Protein AF-A0A428X9Q6-F1 (afdb_monomer_lite)

Secondary structure (DSSP, 8-state):
----------EE-TTS-EESSHHHHTSPPP---EEEEEEEEETTEEEEEEEEE-TTSSSEEEEEEEEEESSTT--EEEEEEEESSEEEEEEEESS-SSS-SEEEEEEEEETTTEEEEEEEETT-S--EEEEEEEE-

Sequence (136 aa):
MSTEVHERTTYLDPYGTRVESREQAFAEPEAVSTTVKLTLHNTAVTFEIEAQINPNTYPFSLTGGQITSGICGAPWNITGGFIGEDLLLQANRAGEGPCADSIIVVGEFVRPGAYRGTYGFNGASSSFRHTTLYRG

Foldseek 3Di:
DDDPPPPPDFAAAPVRDTDPDVCRNPPDPDQDWDWWWKWKDDPVWIWTWIFIWRPVDVQTKTPWTWRADGDPQDTWIWDIFGHHQKGWTKTARPDDDDDAGIKIDIFGDDPPAKTWDWMDGPPDPDTGTIIMHTDD

Radius of gyration: 21.33 Å; chains: 1; bounding box: 77×46×36 Å

Structure (mmCIF, N/CA/C/O backbone):
data_AF-A0A428X9Q6-F1
#
_entry.id   AF-A0A428X9Q6-F1
#
loop_
_atom_site.group_PDB
_atom_site.id
_atom_site.type_symbol
_atom_site.label_atom_id
_atom_site.label_alt_id
_atom_site.label_comp_id
_atom_site.label_asym_id
_atom_site.label_entity_id
_atom_site.label_seq_id
_atom_site.pdbx_PDB_ins_code
_atom_site.Cartn_x
_atom_site.Cartn_y
_atom_site.Cartn_z
_atom_site.occupancy
_atom_site.B_iso_or_equiv
_atom_site.auth_seq_id
_atom_site.auth_comp_id
_atom_site.auth_asym_id
_atom_site.auth_atom_id
_atom_site.pdbx_PDB_model_num
ATOM 1 N N . MET A 1 1 ? 61.015 30.967 -7.662 1.00 39.16 1 MET A N 1
ATOM 2 C CA . MET A 1 1 ? 59.574 31.228 -7.856 1.00 39.16 1 MET A CA 1
ATOM 3 C C . MET A 1 1 ? 58.884 29.876 -7.885 1.00 39.16 1 MET A C 1
ATOM 5 O O . MET A 1 1 ? 59.060 29.160 -8.858 1.00 39.16 1 MET A O 1
ATOM 9 N N . SER A 1 2 ? 58.240 29.482 -6.783 1.00 39.41 2 SER A N 1
ATOM 10 C CA . SER A 1 2 ? 57.462 28.239 -6.705 1.00 39.41 2 SER A CA 1
ATOM 11 C C . SER A 1 2 ? 56.028 28.576 -7.084 1.00 39.41 2 SER A C 1
ATOM 13 O O . SER A 1 2 ? 55.416 29.428 -6.444 1.00 39.41 2 SER A O 1
ATOM 15 N N . THR A 1 3 ? 55.524 27.981 -8.155 1.00 43.16 3 THR A N 1
ATOM 16 C CA . THR A 1 3 ? 54.137 28.140 -8.587 1.00 43.16 3 THR A CA 1
ATOM 17 C C . THR A 1 3 ? 53.287 27.196 -7.744 1.00 43.16 3 THR A C 1
ATOM 19 O O . THR A 1 3 ? 53.292 25.988 -7.969 1.00 43.16 3 THR A O 1
ATOM 22 N N . GLU A 1 4 ? 52.591 27.726 -6.739 1.00 44.94 4 GLU A N 1
ATOM 23 C CA . GLU A 1 4 ? 51.541 26.980 -6.045 1.00 44.94 4 GLU A CA 1
ATOM 24 C C . GLU A 1 4 ? 50.385 26.752 -7.021 1.00 44.94 4 GLU A C 1
ATOM 26 O O . GLU A 1 4 ? 49.633 27.668 -7.358 1.00 44.94 4 GLU A O 1
ATOM 31 N N . VAL A 1 5 ? 50.255 25.521 -7.511 1.00 45.62 5 VAL A N 1
ATOM 32 C CA . VAL A 1 5 ? 49.057 25.084 -8.223 1.00 45.62 5 VAL A CA 1
ATOM 33 C C . VAL A 1 5 ? 47.988 24.853 -7.161 1.00 45.62 5 VAL A C 1
ATOM 35 O O . VAL A 1 5 ? 47.940 23.802 -6.532 1.00 45.62 5 VAL A O 1
ATOM 38 N N . HIS A 1 6 ? 47.151 25.863 -6.926 1.00 44.28 6 HIS A N 1
ATOM 39 C CA . HIS A 1 6 ? 45.890 25.674 -6.215 1.00 44.28 6 HIS A CA 1
ATOM 40 C C . HIS A 1 6 ? 45.002 24.779 -7.084 1.00 44.28 6 HIS A C 1
ATOM 42 O O . HIS A 1 6 ? 44.357 25.238 -8.029 1.00 44.28 6 HIS A O 1
ATOM 48 N N . GLU A 1 7 ? 45.014 23.482 -6.795 1.00 53.16 7 GLU A N 1
ATOM 49 C CA . GLU A 1 7 ? 44.109 22.513 -7.393 1.00 53.16 7 GLU A CA 1
ATOM 50 C C . GLU A 1 7 ? 42.681 22.893 -6.974 1.00 53.16 7 GLU A C 1
ATOM 52 O O . GLU A 1 7 ? 42.253 22.679 -5.842 1.00 53.16 7 GLU A O 1
ATOM 57 N N . ARG A 1 8 ? 41.946 23.566 -7.867 1.00 59.47 8 ARG A N 1
ATOM 58 C CA . ARG A 1 8 ? 40.513 23.816 -7.682 1.00 59.47 8 ARG A CA 1
ATOM 59 C C . ARG A 1 8 ? 39.795 22.478 -7.815 1.00 59.47 8 ARG A C 1
ATOM 61 O O . ARG A 1 8 ? 39.413 22.089 -8.920 1.00 59.47 8 ARG A O 1
ATOM 68 N N . THR A 1 9 ? 39.619 21.780 -6.698 1.00 68.00 9 THR A N 1
ATOM 69 C CA . THR A 1 9 ? 38.797 20.571 -6.643 1.00 68.00 9 THR A CA 1
ATOM 70 C C . THR A 1 9 ? 37.394 20.923 -7.119 1.00 68.00 9 THR A C 1
ATOM 72 O O . THR A 1 9 ? 36.681 21.695 -6.483 1.00 68.00 9 THR A O 1
ATOM 75 N N . THR A 1 10 ? 37.023 20.409 -8.289 1.00 75.62 10 THR A N 1
ATOM 76 C CA . THR A 1 10 ? 35.671 20.554 -8.827 1.00 75.62 10 THR A CA 1
ATOM 77 C C . THR A 1 10 ? 34.852 19.383 -8.313 1.00 75.62 10 THR A C 1
ATOM 79 O O . THR A 1 10 ? 35.207 18.233 -8.565 1.00 75.62 10 THR A O 1
ATOM 82 N N . TYR A 1 11 ? 33.772 19.672 -7.598 1.00 78.44 11 TYR A N 1
ATOM 83 C CA . TYR A 1 11 ? 32.817 18.670 -7.145 1.00 78.44 11 TYR A CA 1
ATOM 84 C C . TYR A 1 11 ? 31.639 18.634 -8.125 1.00 78.44 11 TYR A C 1
ATOM 86 O O . TYR A 1 11 ? 31.172 19.685 -8.570 1.00 78.44 11 TYR A O 1
ATOM 94 N N . LEU A 1 12 ? 31.197 17.432 -8.497 1.00 79.69 12 LEU A N 1
ATOM 95 C CA . LEU A 1 12 ? 30.022 17.212 -9.342 1.00 79.69 12 LEU A CA 1
ATOM 96 C C . LEU A 1 12 ? 28.976 16.441 -8.545 1.00 79.69 12 LEU A C 1
ATOM 98 O O . LEU A 1 12 ? 29.327 15.471 -7.876 1.00 79.69 12 LEU A O 1
ATOM 102 N N . ASP A 1 13 ? 27.722 16.870 -8.630 1.00 77.75 13 ASP A N 1
ATOM 103 C CA . ASP A 1 13 ? 26.581 16.121 -8.106 1.00 77.75 13 ASP A CA 1
ATOM 104 C C . ASP A 1 13 ? 26.228 14.912 -9.009 1.00 77.75 13 ASP A C 1
ATOM 106 O O . ASP A 1 13 ? 26.792 14.758 -10.103 1.00 77.75 13 ASP A O 1
ATOM 110 N N . PRO A 1 14 ? 25.283 14.045 -8.596 1.00 69.31 14 PRO A N 1
ATOM 111 C CA . PRO A 1 14 ? 24.833 12.897 -9.390 1.00 69.31 14 PRO A CA 1
ATOM 112 C C . PRO A 1 14 ? 24.221 13.250 -10.758 1.00 69.31 14 PRO A C 1
ATOM 114 O O . PRO A 1 14 ? 24.071 12.368 -11.604 1.00 69.31 14 PRO A O 1
ATOM 117 N N . TYR A 1 15 ? 23.876 14.519 -10.993 1.00 76.00 15 TYR A N 1
ATOM 118 C CA . TYR A 1 15 ? 23.318 15.037 -12.244 1.00 76.00 15 TYR A CA 1
ATOM 119 C C . TYR A 1 15 ? 24.378 15.702 -13.141 1.00 76.00 15 TYR A C 1
ATOM 121 O O . TYR A 1 15 ? 24.057 16.177 -14.232 1.00 76.00 15 TYR A O 1
ATOM 129 N N . GLY A 1 16 ? 25.647 15.723 -12.719 1.00 76.38 16 GLY A N 1
ATOM 130 C CA . GLY A 1 16 ? 26.745 16.359 -13.449 1.00 76.38 16 GLY A CA 1
ATOM 131 C C . GLY A 1 16 ? 26.817 17.880 -13.272 1.00 76.38 16 GLY A C 1
ATOM 132 O O . GLY A 1 16 ? 27.541 18.549 -14.015 1.00 76.38 16 GLY A O 1
ATOM 133 N N . THR A 1 17 ? 26.102 18.437 -12.294 1.00 81.44 17 THR A N 1
ATOM 134 C CA . THR A 1 17 ? 26.138 19.859 -11.939 1.00 81.44 17 THR A CA 1
ATOM 135 C C . THR A 1 17 ? 27.330 20.141 -11.034 1.00 81.44 17 THR A C 1
ATOM 137 O O . THR A 1 17 ? 27.634 19.377 -10.121 1.00 81.44 17 THR A O 1
ATOM 140 N N . ARG A 1 18 ? 28.018 21.265 -11.265 1.00 84.50 18 ARG A N 1
ATOM 141 C CA . ARG A 1 18 ? 29.100 21.717 -10.381 1.00 84.50 18 ARG A CA 1
ATOM 142 C C . ARG A 1 18 ? 28.529 22.198 -9.057 1.00 84.50 18 ARG A C 1
ATOM 144 O O . ARG A 1 18 ? 27.670 23.074 -9.051 1.00 84.50 18 ARG A O 1
ATOM 151 N N . VAL A 1 19 ? 29.073 21.677 -7.969 1.00 81.81 19 VAL A N 1
ATOM 152 C CA . VAL A 1 19 ? 28.672 22.020 -6.604 1.00 81.81 19 VAL A CA 1
ATOM 153 C C . VAL A 1 19 ? 29.849 22.563 -5.805 1.00 81.81 19 VAL A C 1
ATOM 155 O O . VAL A 1 19 ? 31.016 22.341 -6.139 1.00 81.81 19 VAL A O 1
ATOM 158 N N . GLU A 1 20 ? 29.534 23.338 -4.772 1.00 82.94 20 GLU A N 1
ATOM 159 C CA . GLU A 1 20 ? 30.521 24.105 -4.008 1.00 82.94 20 GLU A CA 1
ATOM 160 C C . GLU A 1 20 ? 31.239 23.251 -2.961 1.00 82.94 20 GLU A C 1
ATOM 162 O O . GLU A 1 20 ? 32.310 23.628 -2.483 1.00 82.94 20 GLU A O 1
ATOM 167 N N . SER A 1 21 ? 30.679 22.088 -2.620 1.00 79.62 21 SER A N 1
ATOM 168 C CA . SER A 1 21 ? 31.240 21.210 -1.603 1.00 79.62 21 SER A CA 1
ATOM 169 C C . SER A 1 21 ? 31.131 19.730 -1.954 1.00 79.62 21 SER A C 1
ATOM 171 O O . SER A 1 21 ? 30.311 19.293 -2.764 1.00 79.62 21 SER A O 1
ATOM 173 N N . ARG A 1 22 ? 31.974 18.940 -1.288 1.00 74.56 22 ARG A N 1
ATOM 174 C CA . ARG A 1 22 ? 31.952 17.483 -1.369 1.00 74.56 22 ARG A CA 1
ATOM 175 C C . ARG A 1 22 ? 30.614 16.935 -0.869 1.00 74.56 22 ARG A C 1
ATOM 177 O O . ARG A 1 22 ? 30.042 16.062 -1.500 1.00 74.56 22 ARG A O 1
ATOM 184 N N . GLU A 1 23 ? 30.097 17.467 0.230 1.00 75.69 23 GLU A N 1
ATOM 185 C CA . GLU A 1 23 ? 28.820 17.064 0.827 1.00 75.69 23 GLU A CA 1
ATOM 186 C C . GLU A 1 23 ? 27.654 17.267 -0.144 1.00 75.69 23 GLU A C 1
ATOM 188 O O . GLU A 1 23 ? 26.784 16.412 -0.222 1.00 75.69 23 GLU A O 1
ATOM 193 N N . GLN A 1 24 ? 27.669 18.348 -0.931 1.00 67.44 24 GLN A N 1
ATOM 194 C CA . GLN A 1 24 ? 26.680 18.581 -1.988 1.00 67.44 24 GLN A CA 1
ATOM 195 C C . GLN A 1 24 ? 26.844 17.608 -3.166 1.00 67.44 24 GLN A C 1
ATOM 197 O O . GLN A 1 24 ? 25.854 17.201 -3.761 1.00 67.44 24 GLN A O 1
ATOM 202 N N . ALA A 1 25 ? 28.075 17.197 -3.488 1.00 72.75 25 ALA A N 1
ATOM 203 C CA . ALA A 1 25 ? 28.337 16.224 -4.555 1.00 72.75 25 ALA A CA 1
ATOM 204 C C . ALA A 1 25 ? 27.901 14.801 -4.195 1.00 72.75 25 ALA A C 1
ATOM 206 O O . ALA A 1 25 ? 27.534 14.021 -5.069 1.00 72.75 25 ALA A O 1
ATOM 207 N N . PHE A 1 26 ? 27.948 14.470 -2.906 1.00 67.94 26 PHE A N 1
ATOM 208 C CA . PHE A 1 26 ? 27.491 13.192 -2.365 1.00 67.94 26 PHE A CA 1
ATOM 209 C C . PHE A 1 26 ? 26.099 13.281 -1.730 1.00 67.94 26 PHE A C 1
ATOM 211 O O . PHE A 1 26 ? 25.666 12.313 -1.106 1.00 67.94 26 PHE A O 1
ATOM 218 N N . ALA A 1 27 ? 25.401 14.413 -1.870 1.00 64.88 27 ALA A N 1
ATOM 219 C CA . ALA A 1 27 ? 24.002 14.499 -1.489 1.00 64.88 27 ALA A CA 1
ATOM 220 C C . ALA A 1 27 ? 23.234 13.492 -2.347 1.00 64.88 27 ALA A C 1
ATOM 222 O O . ALA A 1 27 ? 23.353 13.497 -3.577 1.00 64.88 27 ALA A O 1
ATOM 223 N N . GLU A 1 28 ? 22.497 12.588 -1.699 1.00 57.97 28 GLU A N 1
ATOM 224 C CA . GLU A 1 28 ? 21.683 11.634 -2.437 1.00 57.97 28 GLU A CA 1
ATOM 225 C C . GLU A 1 28 ? 20.695 12.424 -3.302 1.00 57.97 28 GLU A C 1
ATOM 227 O O . GLU A 1 28 ? 20.058 13.358 -2.802 1.00 57.97 28 GLU A O 1
ATOM 232 N N . PRO A 1 29 ? 20.595 12.104 -4.603 1.00 58.19 29 PRO A N 1
ATOM 233 C CA . PRO A 1 29 ? 19.630 12.769 -5.455 1.00 58.19 29 PRO A CA 1
ATOM 234 C C . PRO A 1 29 ? 18.251 12.566 -4.827 1.00 58.19 29 PRO A C 1
ATOM 236 O O . PRO A 1 29 ? 17.916 11.432 -4.475 1.00 58.19 29 PRO A O 1
ATOM 239 N N . GLU A 1 30 ? 17.466 13.642 -4.666 1.00 60.25 30 GLU A N 1
ATOM 240 C CA . GLU A 1 30 ? 16.075 13.504 -4.222 1.00 60.25 30 GLU A CA 1
ATOM 241 C C . GLU A 1 30 ? 15.427 12.424 -5.083 1.00 60.25 30 GLU A C 1
ATOM 243 O O . GLU A 1 30 ? 15.429 12.518 -6.316 1.00 60.25 30 GLU A O 1
ATOM 248 N N . ALA A 1 31 ? 14.946 11.358 -4.439 1.00 61.06 31 ALA A N 1
ATOM 249 C CA . ALA A 1 31 ? 14.273 10.291 -5.147 1.00 61.06 31 ALA A CA 1
ATOM 250 C C . ALA A 1 31 ? 13.110 10.933 -5.900 1.00 61.06 31 ALA A C 1
ATOM 252 O O . ALA A 1 31 ? 12.166 11.429 -5.279 1.00 61.06 31 ALA A O 1
ATOM 253 N N . VAL A 1 32 ? 13.206 10.963 -7.234 1.00 76.69 32 VAL A N 1
ATOM 254 C CA . VAL A 1 32 ? 12.108 11.411 -8.089 1.00 76.69 32 VAL A CA 1
ATOM 255 C C . VAL A 1 32 ? 10.883 10.652 -7.610 1.00 76.69 32 VAL A C 1
ATOM 257 O O . VAL A 1 32 ? 10.905 9.425 -7.558 1.00 76.69 32 VAL A O 1
ATOM 260 N N . SER A 1 33 ? 9.854 11.372 -7.180 1.00 86.25 33 SER A N 1
ATOM 261 C CA . SER A 1 33 ? 8.631 10.763 -6.680 1.00 86.25 33 SER A CA 1
ATOM 262 C C . SER A 1 33 ? 7.466 11.200 -7.548 1.00 86.25 33 SER A C 1
ATOM 264 O O . SER A 1 33 ? 7.361 12.355 -7.962 1.00 86.25 33 SER A O 1
ATOM 266 N N . THR A 1 34 ? 6.593 10.254 -7.863 1.00 92.50 34 THR A N 1
ATOM 267 C CA . THR A 1 34 ? 5.304 10.542 -8.483 1.00 92.50 34 THR A CA 1
ATOM 268 C C . THR A 1 34 ? 4.197 9.929 -7.648 1.00 92.50 34 THR A C 1
ATOM 270 O O . THR A 1 34 ? 4.396 8.919 -6.972 1.00 92.50 34 THR A O 1
ATOM 273 N N . THR A 1 35 ? 3.033 10.567 -7.663 1.00 95.75 35 THR A N 1
ATOM 274 C CA . THR A 1 35 ? 1.871 10.098 -6.910 1.00 95.75 35 THR A CA 1
ATOM 275 C C . THR A 1 35 ? 1.022 9.198 -7.791 1.00 95.75 35 THR A C 1
ATOM 277 O O . THR A 1 35 ? 0.605 9.595 -8.877 1.00 95.75 35 THR A O 1
ATOM 280 N N . VAL A 1 36 ? 0.719 8.004 -7.294 1.00 95.19 36 VAL A N 1
ATOM 281 C CA . VAL A 1 36 ? -0.275 7.098 -7.865 1.00 95.19 36 VAL A CA 1
ATOM 282 C C . VAL A 1 36 ? -1.465 6.9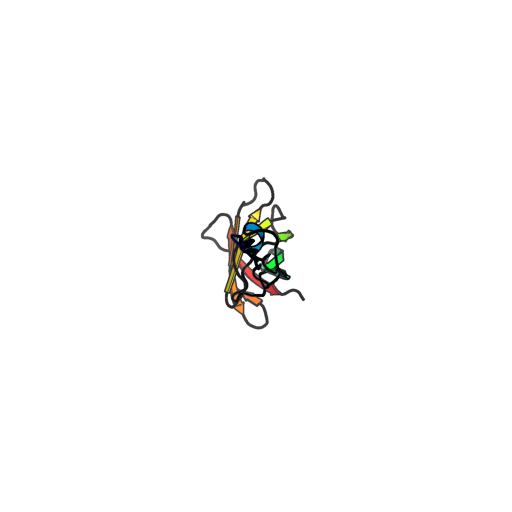96 -6.924 1.00 95.19 36 VAL A C 1
ATOM 284 O O . VAL A 1 36 ? -1.312 6.930 -5.704 1.00 95.19 36 VAL A O 1
ATOM 287 N N . LYS A 1 37 ? -2.669 6.987 -7.493 1.00 96.94 37 LYS A N 1
ATOM 288 C CA . LYS A 1 37 ? -3.904 6.818 -6.731 1.00 96.94 37 LYS A CA 1
ATOM 289 C C . LYS A 1 37 ? -4.415 5.399 -6.910 1.00 96.94 37 LYS A C 1
ATOM 291 O O . LYS A 1 37 ? -4.505 4.898 -8.031 1.00 96.94 37 LYS A O 1
ATOM 296 N N . LEU A 1 38 ? -4.734 4.755 -5.798 1.00 96.75 38 LEU A N 1
ATOM 297 C CA . LEU A 1 38 ? -5.251 3.398 -5.749 1.00 96.75 38 LEU A CA 1
ATOM 298 C C . LEU A 1 38 ? -6.519 3.373 -4.899 1.00 96.75 38 LEU A C 1
ATOM 300 O O . LEU A 1 38 ? -6.643 4.110 -3.920 1.00 96.75 38 LEU A O 1
ATOM 304 N N . THR A 1 39 ? -7.424 2.466 -5.235 1.00 97.19 39 THR A N 1
ATOM 305 C CA . THR A 1 39 ? -8.586 2.169 -4.402 1.00 97.19 39 THR A CA 1
ATOM 306 C C . THR A 1 39 ? -8.594 0.684 -4.083 1.00 97.19 39 THR A C 1
ATOM 308 O O . THR A 1 39 ? -8.600 -0.148 -4.990 1.00 97.19 39 THR A O 1
ATOM 311 N N . LEU A 1 40 ? -8.566 0.341 -2.796 1.00 97.06 40 LEU A N 1
ATOM 312 C CA . LEU A 1 40 ? -8.656 -1.039 -2.325 1.00 97.06 40 LEU A CA 1
ATOM 313 C C . LEU A 1 40 ? -10.091 -1.340 -1.916 1.00 97.06 40 LEU A C 1
ATOM 315 O O . LEU A 1 40 ? -10.642 -0.664 -1.055 1.00 97.06 40 LEU A O 1
ATOM 319 N N . HIS A 1 41 ? -10.669 -2.395 -2.477 1.00 96.25 41 HIS A N 1
ATOM 320 C CA . HIS A 1 41 ? -12.008 -2.863 -2.149 1.00 96.25 41 HIS A CA 1
ATOM 321 C C . HIS A 1 41 ? -11.976 -4.232 -1.477 1.00 96.25 41 HIS A C 1
ATOM 323 O O . HIS A 1 41 ? -11.400 -5.195 -1.984 1.00 96.25 41 HIS A O 1
ATOM 329 N N . ASN A 1 42 ? -12.694 -4.339 -0.369 1.00 91.69 42 ASN A N 1
ATOM 330 C CA . ASN A 1 42 ? -13.215 -5.589 0.164 1.00 91.69 42 ASN A CA 1
ATOM 331 C C . ASN A 1 42 ? -14.749 -5.476 0.178 1.00 91.69 42 ASN A C 1
ATOM 333 O O . ASN A 1 42 ? -15.289 -4.375 0.194 1.00 91.69 42 ASN A O 1
ATOM 337 N N . THR A 1 43 ? -15.470 -6.598 0.190 1.00 86.56 43 THR A N 1
ATOM 338 C CA . THR A 1 43 ? -16.944 -6.653 0.250 1.00 86.56 43 THR A CA 1
ATOM 339 C C . THR A 1 43 ? -17.601 -5.721 1.281 1.00 86.56 43 THR A C 1
ATOM 341 O O . THR A 1 43 ? -18.774 -5.406 1.120 1.00 86.56 43 THR A O 1
ATOM 344 N N . ALA A 1 44 ? -16.882 -5.289 2.325 1.00 89.94 44 ALA A N 1
ATOM 345 C CA . ALA A 1 44 ? -17.393 -4.391 3.364 1.00 89.94 44 ALA A CA 1
ATOM 346 C C . ALA A 1 44 ? -16.774 -2.978 3.386 1.00 89.94 44 ALA A C 1
ATOM 348 O O . ALA A 1 44 ? -17.343 -2.091 4.018 1.00 89.94 44 ALA A O 1
ATOM 349 N N . VAL A 1 45 ? -15.610 -2.756 2.767 1.00 93.31 45 VAL A N 1
ATOM 350 C CA . VAL A 1 45 ? -14.839 -1.510 2.927 1.00 93.31 45 VAL A CA 1
ATOM 351 C C . VAL A 1 45 ? -14.142 -1.102 1.634 1.00 93.31 45 VAL A C 1
ATOM 353 O O . VAL A 1 45 ? -13.742 -1.948 0.836 1.00 93.31 45 VAL A O 1
ATOM 356 N N . THR A 1 46 ? -13.947 0.203 1.474 1.00 97.00 46 THR A N 1
ATOM 357 C CA . THR A 1 46 ? -13.179 0.797 0.379 1.00 97.00 46 THR A CA 1
ATOM 358 C C . THR A 1 46 ? -12.131 1.717 0.977 1.00 97.00 46 THR A C 1
ATOM 360 O O . THR A 1 46 ? -12.513 2.666 1.652 1.00 97.00 46 THR A O 1
ATOM 363 N N . PHE A 1 47 ? -10.845 1.456 0.750 1.00 97.31 47 PHE A N 1
ATOM 364 C CA . PHE A 1 47 ? -9.763 2.344 1.170 1.00 97.31 47 PHE A CA 1
ATOM 365 C C . PHE A 1 47 ? -9.300 3.198 -0.006 1.00 97.31 47 PHE A C 1
ATOM 367 O O . PHE A 1 47 ? -8.989 2.667 -1.073 1.00 97.31 47 PHE A O 1
ATOM 374 N N . GLU A 1 48 ? -9.205 4.505 0.212 1.00 97.69 48 GLU A N 1
ATOM 375 C CA . GLU A 1 48 ? -8.575 5.430 -0.734 1.00 97.69 48 GLU A CA 1
ATOM 376 C C . GLU A 1 48 ? -7.092 5.566 -0.385 1.00 97.69 48 GLU A C 1
ATOM 378 O O . GLU A 1 48 ? -6.741 5.808 0.773 1.00 97.69 48 GLU A O 1
ATOM 383 N N . ILE A 1 49 ? -6.219 5.386 -1.373 1.00 98.12 49 ILE A N 1
ATOM 384 C CA . ILE A 1 49 ? -4.769 5.336 -1.190 1.00 98.12 49 ILE A CA 1
ATOM 385 C C . ILE A 1 49 ? -4.117 6.300 -2.182 1.00 98.12 49 ILE A C 1
ATOM 387 O O . ILE A 1 49 ? -4.325 6.208 -3.390 1.00 98.12 49 ILE A O 1
ATOM 391 N N . GLU A 1 50 ? -3.284 7.198 -1.673 1.00 97.81 50 GLU A N 1
ATOM 392 C CA . GLU A 1 50 ? -2.405 8.052 -2.467 1.00 97.81 50 GLU A CA 1
ATOM 393 C C . GLU A 1 50 ? -0.967 7.667 -2.142 1.00 97.81 50 GLU A C 1
ATOM 395 O O . GLU A 1 50 ? -0.457 7.998 -1.076 1.00 97.81 50 GLU A O 1
ATOM 400 N N . ALA A 1 51 ? -0.327 6.913 -3.031 1.00 96.81 51 ALA A N 1
ATOM 401 C CA . ALA A 1 51 ? 0.998 6.362 -2.804 1.00 96.81 51 ALA A CA 1
ATOM 402 C C . ALA A 1 51 ? 2.048 7.135 -3.603 1.00 96.81 51 ALA A C 1
ATOM 404 O O . ALA A 1 51 ? 1.833 7.460 -4.769 1.00 96.81 51 ALA A O 1
ATOM 405 N N . GLN A 1 52 ? 3.190 7.417 -2.987 1.00 96.88 52 GLN A N 1
ATOM 406 C CA . GLN A 1 52 ? 4.339 7.983 -3.684 1.00 96.88 52 GLN A CA 1
ATOM 407 C C . GLN A 1 52 ? 5.260 6.846 -4.107 1.00 96.88 52 GLN A C 1
ATOM 409 O O . GLN A 1 52 ? 5.621 6.003 -3.284 1.00 96.88 52 GLN A O 1
ATOM 414 N N . ILE A 1 53 ? 5.623 6.824 -5.385 1.00 95.19 53 ILE A N 1
ATOM 415 C CA . ILE A 1 53 ? 6.544 5.840 -5.948 1.00 95.19 53 ILE A CA 1
ATOM 416 C C . ILE A 1 53 ? 7.775 6.511 -6.538 1.00 95.19 53 ILE A C 1
ATOM 418 O O . ILE A 1 53 ? 7.685 7.619 -7.069 1.00 95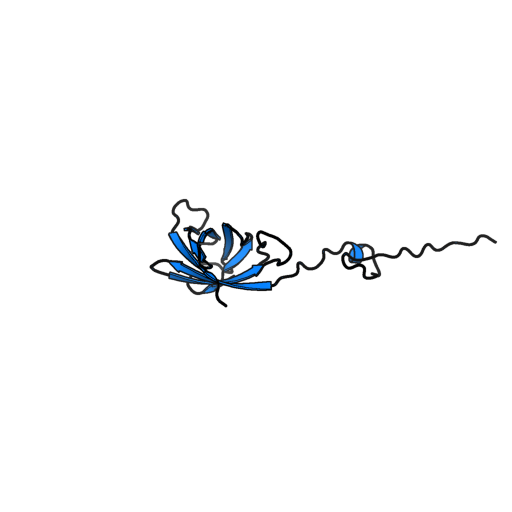.19 53 ILE A O 1
ATOM 422 N N . ASN A 1 54 ? 8.894 5.791 -6.532 1.00 93.19 54 ASN A N 1
ATOM 423 C CA . ASN A 1 54 ? 10.043 6.107 -7.370 1.00 93.19 54 ASN A CA 1
ATOM 424 C C . ASN A 1 54 ? 9.801 5.568 -8.795 1.00 93.19 54 ASN A C 1
ATOM 426 O O . ASN A 1 54 ? 9.783 4.348 -8.976 1.00 93.19 54 ASN A O 1
ATOM 430 N N . PRO A 1 55 ? 9.620 6.426 -9.819 1.00 90.56 55 PRO A N 1
ATOM 431 C CA . PRO A 1 55 ? 9.346 5.981 -11.181 1.00 90.56 55 PRO A CA 1
ATOM 432 C C . PRO A 1 55 ? 10.592 5.446 -11.903 1.00 90.56 55 PRO A C 1
ATOM 434 O O . PRO A 1 55 ? 10.465 4.902 -12.996 1.00 90.56 55 PRO A O 1
ATOM 437 N N . ASN A 1 56 ? 11.788 5.583 -11.318 1.00 89.50 56 ASN A N 1
ATOM 438 C CA . ASN A 1 56 ? 13.041 5.096 -11.899 1.00 89.50 56 ASN A CA 1
ATOM 439 C C . ASN A 1 56 ? 13.371 3.647 -11.495 1.00 89.50 56 ASN A C 1
ATOM 441 O O . ASN A 1 56 ? 14.431 3.142 -11.866 1.00 89.50 56 ASN A O 1
ATOM 445 N N . THR A 1 57 ? 12.508 2.973 -10.726 1.00 87.38 57 THR A N 1
ATOM 446 C CA . THR A 1 57 ? 12.697 1.574 -10.308 1.00 87.38 57 THR A CA 1
ATOM 447 C C . THR A 1 57 ? 11.610 0.665 -10.879 1.00 87.38 57 THR A C 1
ATOM 449 O O . THR A 1 57 ? 10.510 1.114 -11.177 1.00 87.38 57 THR A O 1
ATOM 452 N N . TYR A 1 58 ? 11.905 -0.627 -11.048 1.00 91.44 58 TYR A N 1
ATOM 453 C CA . TYR A 1 58 ? 10.885 -1.649 -11.296 1.00 91.44 58 TYR A CA 1
ATOM 454 C C . TYR A 1 58 ? 11.237 -2.936 -10.523 1.00 91.44 58 TYR A C 1
ATOM 456 O O . TYR A 1 58 ? 12.339 -3.453 -10.728 1.00 91.44 58 TYR A O 1
ATOM 464 N N . PRO A 1 59 ? 10.352 -3.460 -9.645 1.00 94.81 59 PRO A N 1
ATOM 465 C CA . PRO A 1 59 ? 9.047 -2.899 -9.272 1.00 94.81 59 PRO A CA 1
ATOM 466 C C . PRO A 1 59 ? 9.180 -1.500 -8.645 1.00 94.81 59 PRO A C 1
ATOM 468 O O . PRO A 1 59 ? 10.201 -1.183 -8.033 1.00 94.81 59 PRO A O 1
ATOM 471 N N . PHE A 1 60 ? 8.167 -0.652 -8.833 1.00 95.06 60 PHE A N 1
ATOM 472 C CA . PHE A 1 60 ? 8.191 0.741 -8.386 1.00 95.06 60 PHE A CA 1
ATOM 473 C C . PHE A 1 60 ? 8.200 0.793 -6.861 1.00 95.06 60 PHE A C 1
ATOM 475 O O . PHE A 1 60 ? 7.248 0.360 -6.211 1.00 95.06 60 PHE A O 1
ATOM 482 N N . SER A 1 61 ? 9.275 1.310 -6.278 1.00 95.81 61 SER A N 1
ATOM 483 C CA . SER A 1 61 ? 9.447 1.362 -4.825 1.00 95.81 61 SER A CA 1
ATOM 484 C C . SER A 1 61 ? 8.525 2.417 -4.224 1.00 95.81 61 SER A C 1
ATOM 486 O O . SER A 1 61 ? 8.500 3.547 -4.708 1.00 95.81 61 SER A O 1
ATOM 488 N N . LEU A 1 62 ? 7.799 2.068 -3.160 1.00 95.88 62 LEU A N 1
ATOM 489 C CA . LEU A 1 62 ? 7.001 3.025 -2.399 1.00 95.88 62 LEU A CA 1
ATOM 490 C C . LEU A 1 62 ? 7.919 3.881 -1.529 1.00 95.88 62 LEU A C 1
ATOM 492 O O . LEU A 1 62 ? 8.616 3.363 -0.659 1.00 95.88 62 LEU A O 1
ATOM 496 N N . THR A 1 63 ? 7.898 5.189 -1.758 1.00 94.81 63 THR A N 1
ATOM 497 C CA . THR A 1 63 ? 8.701 6.173 -1.017 1.00 94.81 63 THR A CA 1
ATOM 498 C C . THR A 1 63 ? 7.883 6.931 0.027 1.00 94.81 63 THR A C 1
ATOM 500 O O . THR A 1 63 ? 8.453 7.648 0.842 1.00 94.81 63 THR A O 1
ATOM 503 N N . GLY A 1 64 ? 6.554 6.781 0.019 1.00 95.19 64 GLY A N 1
ATOM 504 C CA . GLY A 1 64 ? 5.656 7.430 0.971 1.00 95.19 64 GLY A CA 1
ATOM 505 C C . GLY A 1 64 ? 4.200 7.425 0.513 1.00 95.19 64 GLY A C 1
ATOM 506 O O . GLY A 1 64 ? 3.777 6.582 -0.282 1.00 95.19 64 GLY A O 1
ATOM 507 N N . GLY A 1 65 ? 3.430 8.396 1.006 1.00 96.44 65 GLY A N 1
ATOM 508 C CA . GLY A 1 65 ? 1.999 8.537 0.735 1.00 96.44 65 GLY A CA 1
ATOM 509 C C . GLY A 1 65 ? 1.117 8.128 1.915 1.00 96.44 65 GLY A C 1
ATOM 510 O O . GLY A 1 65 ? 1.604 7.939 3.032 1.00 96.44 65 GLY A O 1
ATOM 511 N N . GLN A 1 66 ? -0.192 8.025 1.687 1.00 97.88 66 GLN A N 1
ATOM 512 C CA . GLN A 1 66 ? -1.174 7.749 2.730 1.00 97.88 66 GLN A CA 1
ATOM 513 C C . GLN A 1 66 ? -2.346 6.884 2.259 1.00 97.88 66 GLN A C 1
ATOM 515 O O . GLN A 1 66 ? -2.817 6.998 1.130 1.00 97.88 66 GLN A O 1
ATOM 520 N N . ILE A 1 67 ? -2.885 6.082 3.178 1.00 97.50 67 ILE A N 1
ATOM 521 C CA . ILE A 1 67 ? -4.270 5.607 3.112 1.00 97.50 67 ILE A CA 1
ATOM 522 C C . ILE A 1 67 ? -5.133 6.696 3.749 1.00 97.50 67 ILE A C 1
ATOM 524 O O . ILE A 1 67 ? -5.064 6.926 4.960 1.00 97.50 67 ILE A O 1
ATOM 528 N N . THR A 1 68 ? -5.902 7.406 2.931 1.00 96.38 68 THR A N 1
ATOM 529 C CA . THR A 1 68 ? -6.542 8.672 3.311 1.00 96.38 68 THR A CA 1
ATOM 530 C C . THR A 1 68 ? -7.920 8.484 3.935 1.00 96.38 68 THR A C 1
ATOM 532 O O . THR A 1 68 ? -8.339 9.308 4.745 1.00 96.38 68 THR A O 1
ATOM 535 N N . SER A 1 69 ? -8.641 7.410 3.596 1.00 94.94 69 SER A N 1
ATOM 536 C CA . SER A 1 69 ? -9.987 7.159 4.126 1.00 94.94 69 SER A CA 1
ATOM 537 C C . SER A 1 69 ? -10.410 5.688 4.047 1.00 94.94 69 SER A C 1
ATOM 539 O O . SER A 1 69 ? -9.699 4.850 3.492 1.00 94.94 69 SER A O 1
ATOM 541 N N . GLY A 1 70 ? -11.569 5.372 4.641 1.00 92.25 70 GLY A N 1
ATOM 542 C CA . GLY A 1 70 ? -12.207 4.050 4.575 1.00 92.25 70 GLY A CA 1
ATOM 543 C C . GLY A 1 70 ? -11.683 3.002 5.557 1.00 92.25 70 GLY A C 1
ATOM 544 O O . GLY A 1 70 ? -12.303 1.958 5.748 1.00 92.25 70 GLY A O 1
ATOM 545 N N . ILE A 1 71 ? -10.569 3.306 6.214 1.00 92.44 71 ILE A N 1
ATOM 546 C CA . ILE A 1 71 ? -9.931 2.512 7.260 1.00 92.44 71 ILE A CA 1
ATOM 547 C C . ILE A 1 71 ? -10.105 3.210 8.616 1.00 92.44 71 ILE A C 1
ATOM 549 O O . ILE A 1 71 ? -10.065 4.439 8.706 1.00 92.44 71 ILE A O 1
ATOM 553 N N . CYS A 1 72 ? -10.298 2.443 9.693 1.00 91.06 72 CYS A N 1
ATOM 554 C CA . CYS A 1 72 ? -10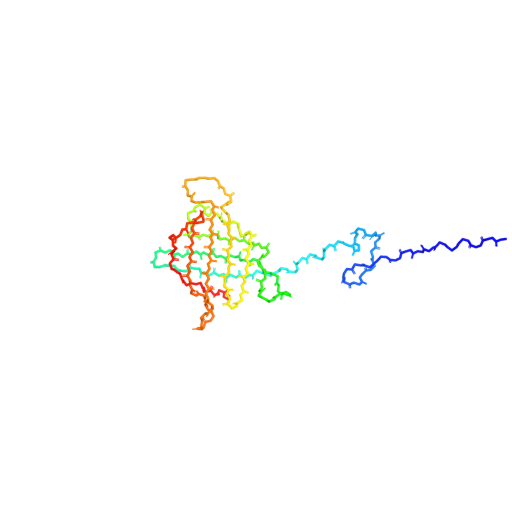.386 3.028 11.031 1.00 91.06 72 CYS A CA 1
ATOM 555 C C . CYS A 1 72 ? -9.099 3.785 11.390 1.00 91.06 72 CYS A C 1
ATOM 557 O O . CYS A 1 72 ? -7.996 3.280 11.182 1.00 91.06 72 CYS A O 1
ATOM 559 N N . GLY A 1 73 ? -9.236 4.978 11.973 1.00 90.38 73 GLY A N 1
ATOM 560 C CA . GLY A 1 73 ? -8.091 5.782 12.396 1.00 90.38 73 GLY A CA 1
ATOM 561 C C . GLY A 1 73 ? -7.300 6.385 11.237 1.00 90.38 73 GLY A C 1
ATOM 562 O O . GLY A 1 73 ? -6.139 6.722 11.430 1.00 90.38 73 GLY A O 1
ATOM 563 N N . ALA A 1 74 ? -7.901 6.497 10.045 1.00 91.50 74 ALA A N 1
ATOM 564 C CA . ALA A 1 74 ? -7.323 7.264 8.947 1.00 91.50 74 ALA A CA 1
ATOM 565 C C . ALA A 1 74 ? -6.943 8.697 9.381 1.00 91.50 74 ALA A C 1
ATOM 567 O O . ALA A 1 74 ? -7.677 9.298 10.170 1.00 91.50 74 ALA A O 1
ATOM 568 N N . PRO A 1 75 ? -5.836 9.256 8.855 1.00 95.62 75 PRO A N 1
ATOM 569 C CA . PRO A 1 75 ? -4.975 8.694 7.809 1.00 95.62 75 PRO A CA 1
ATOM 570 C C . PRO A 1 75 ? -3.915 7.703 8.326 1.00 95.62 75 PRO A C 1
ATOM 572 O O . PRO A 1 75 ? -3.519 7.720 9.493 1.00 95.62 75 PRO A O 1
ATOM 575 N N . TRP A 1 76 ? -3.425 6.848 7.425 1.00 97.12 76 TRP A N 1
ATOM 576 C CA . TRP A 1 76 ? -2.283 5.959 7.669 1.00 97.12 76 TRP A CA 1
ATOM 577 C C . TRP A 1 76 ? -1.141 6.324 6.732 1.00 97.12 76 TRP A C 1
ATOM 579 O O . TRP A 1 76 ? -1.345 6.373 5.525 1.00 97.12 76 TRP A O 1
ATOM 589 N N . ASN A 1 77 ? 0.052 6.553 7.269 1.00 97.88 77 ASN A N 1
ATOM 590 C CA . ASN A 1 77 ? 1.250 6.875 6.504 1.00 97.88 77 ASN A CA 1
ATOM 591 C C . ASN A 1 77 ? 1.849 5.605 5.907 1.00 97.88 77 ASN A C 1
ATOM 593 O O . ASN A 1 77 ? 2.149 4.662 6.638 1.00 97.88 77 ASN A O 1
ATOM 597 N N . ILE A 1 78 ? 2.049 5.591 4.592 1.00 97.75 78 ILE A N 1
ATOM 598 C CA . ILE A 1 78 ? 2.761 4.519 3.897 1.00 97.75 78 ILE A CA 1
ATOM 599 C C . ILE A 1 78 ? 4.239 4.616 4.271 1.00 97.75 78 ILE A C 1
ATOM 601 O O . ILE A 1 78 ? 4.858 5.668 4.128 1.00 97.75 78 ILE A O 1
ATOM 605 N N . THR A 1 79 ? 4.792 3.514 4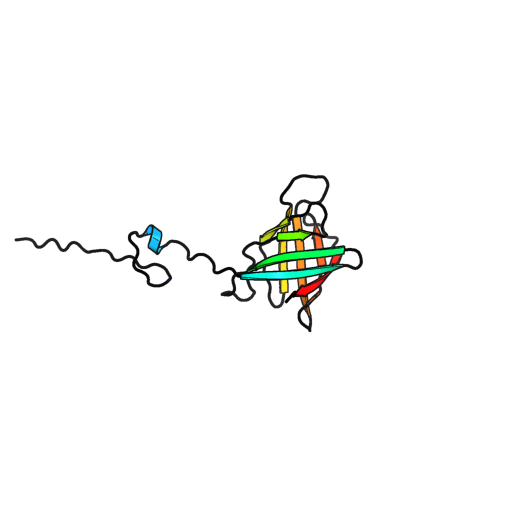.765 1.00 96.31 79 THR A N 1
ATOM 606 C CA . THR A 1 79 ? 6.165 3.422 5.275 1.00 96.31 79 THR A CA 1
ATOM 607 C C . THR A 1 79 ? 7.078 2.584 4.391 1.00 96.31 79 THR A C 1
ATOM 609 O O . THR A 1 79 ? 8.292 2.629 4.566 1.00 96.31 79 THR A O 1
ATOM 612 N N . GLY A 1 80 ? 6.522 1.834 3.437 1.00 95.38 80 GLY A N 1
ATOM 613 C CA . GLY A 1 80 ? 7.319 1.074 2.486 1.00 95.38 80 GLY A CA 1
ATOM 614 C C . GLY A 1 80 ? 6.511 0.101 1.640 1.00 95.38 80 GLY A C 1
ATOM 615 O O . GLY A 1 80 ? 5.282 0.022 1.725 1.00 95.38 80 GLY A O 1
ATOM 616 N N . GLY A 1 81 ? 7.243 -0.646 0.817 1.00 96.38 81 GLY A N 1
ATOM 617 C CA . GLY A 1 81 ? 6.710 -1.625 -0.121 1.00 96.38 81 GLY A CA 1
ATOM 618 C C . GLY A 1 81 ? 7.039 -1.285 -1.574 1.00 96.38 81 GLY A C 1
ATOM 619 O O . GLY A 1 81 ? 7.976 -0.536 -1.856 1.00 96.38 81 GLY A O 1
ATOM 620 N N . PHE A 1 82 ? 6.294 -1.868 -2.504 1.00 96.75 82 PHE A N 1
ATOM 621 C CA . PHE A 1 82 ? 6.498 -1.702 -3.938 1.00 96.75 82 PHE A CA 1
ATOM 622 C C . PHE A 1 82 ? 5.234 -2.044 -4.739 1.00 96.75 82 PHE A C 1
ATOM 624 O O . PHE A 1 82 ? 4.337 -2.741 -4.260 1.00 96.75 82 PHE A O 1
ATOM 631 N N . ILE A 1 83 ? 5.181 -1.558 -5.978 1.00 96.12 83 ILE A N 1
ATOM 632 C CA . ILE A 1 83 ? 4.104 -1.788 -6.942 1.00 96.12 83 ILE A CA 1
ATOM 633 C C . ILE A 1 83 ? 4.722 -2.299 -8.255 1.00 96.12 83 ILE A C 1
ATOM 635 O O . ILE A 1 83 ? 5.516 -1.604 -8.885 1.00 96.12 83 ILE A O 1
ATOM 639 N N . GLY A 1 84 ? 4.366 -3.509 -8.684 1.00 94.94 84 GLY A N 1
ATOM 640 C CA . GLY A 1 84 ? 4.844 -4.125 -9.928 1.00 94.94 84 GLY A CA 1
ATOM 641 C C . GLY A 1 84 ? 3.978 -5.316 -10.332 1.00 94.94 84 GLY A C 1
ATOM 642 O O . GLY A 1 84 ? 2.757 -5.184 -10.379 1.00 94.94 84 GLY A O 1
ATOM 643 N N . GLU A 1 85 ? 4.584 -6.476 -10.598 1.00 95.88 85 GLU A N 1
ATOM 644 C CA . GLU A 1 85 ? 3.838 -7.746 -10.729 1.00 95.88 85 GLU A CA 1
ATOM 645 C C . GLU A 1 85 ? 3.162 -8.135 -9.410 1.00 95.88 85 GLU A C 1
ATOM 647 O O . GLU A 1 85 ? 2.032 -8.616 -9.398 1.00 95.88 85 GLU A O 1
ATOM 652 N N . ASP A 1 86 ? 3.823 -7.806 -8.306 1.00 96.75 86 ASP A N 1
ATOM 653 C CA . ASP A 1 86 ? 3.298 -7.899 -6.957 1.00 96.75 86 ASP A CA 1
ATOM 654 C C . ASP A 1 86 ? 3.064 -6.493 -6.383 1.00 96.75 86 ASP A C 1
ATOM 656 O O . ASP A 1 86 ? 3.765 -5.524 -6.696 1.00 96.75 86 ASP A O 1
ATOM 660 N N . LEU A 1 87 ? 2.071 -6.394 -5.510 1.00 97.12 87 LEU A N 1
ATOM 661 C CA . LEU A 1 87 ? 1.814 -5.263 -4.634 1.00 97.12 87 LEU A CA 1
ATOM 662 C C . LEU A 1 87 ? 2.253 -5.656 -3.227 1.00 97.12 87 LEU A C 1
ATOM 664 O O . LEU A 1 87 ? 1.745 -6.629 -2.674 1.00 97.12 87 LEU A O 1
ATOM 668 N N . LEU A 1 88 ? 3.124 -4.853 -2.627 1.00 97.44 88 LEU A N 1
ATOM 669 C CA . LEU A 1 88 ? 3.354 -4.811 -1.189 1.00 97.44 88 LEU A CA 1
ATOM 670 C C . LEU A 1 88 ? 3.182 -3.362 -0.746 1.00 97.44 88 LEU A C 1
ATOM 672 O O . LEU A 1 88 ? 3.865 -2.484 -1.255 1.00 97.44 88 LEU A O 1
ATOM 676 N N . LEU A 1 89 ? 2.307 -3.104 0.215 1.00 97.69 89 LEU A N 1
ATOM 677 C CA . LEU A 1 89 ? 2.162 -1.792 0.838 1.00 97.69 89 LEU A CA 1
ATOM 678 C C . LEU A 1 89 ? 2.144 -1.971 2.347 1.00 97.69 89 LEU A C 1
ATOM 680 O O . LEU A 1 89 ? 1.333 -2.720 2.890 1.00 97.69 89 LEU A O 1
ATOM 684 N N . GLN A 1 90 ? 3.047 -1.271 3.018 1.00 97.56 90 GLN A N 1
ATOM 685 C CA . GLN A 1 90 ? 3.140 -1.210 4.468 1.00 97.56 90 GLN A CA 1
ATOM 686 C C . GLN A 1 90 ? 2.775 0.201 4.902 1.00 97.56 90 GLN A C 1
ATOM 688 O O . GLN A 1 90 ? 3.262 1.174 4.324 1.00 97.56 90 GLN A O 1
ATOM 693 N N . ALA A 1 91 ? 1.903 0.323 5.895 1.00 97.50 91 ALA A N 1
ATOM 694 C CA . ALA A 1 91 ? 1.526 1.620 6.432 1.00 97.50 91 ALA A CA 1
ATOM 695 C C . ALA A 1 91 ? 1.305 1.555 7.939 1.00 97.50 91 ALA A C 1
ATOM 697 O O . ALA A 1 91 ? 0.868 0.533 8.472 1.00 97.50 91 ALA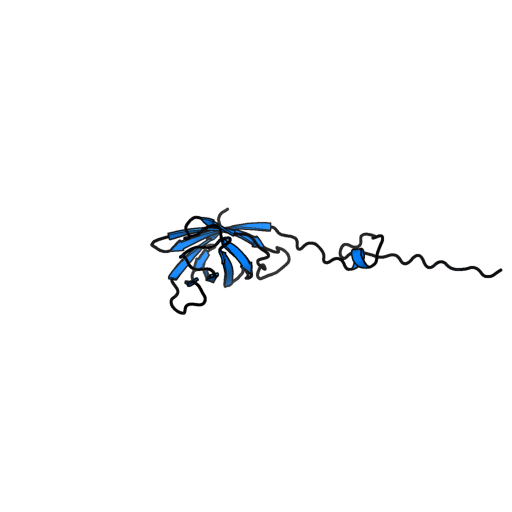 A O 1
ATOM 698 N N . ASN A 1 92 ? 1.567 2.677 8.601 1.00 96.88 92 ASN A N 1
ATOM 699 C CA . ASN A 1 92 ? 1.313 2.875 10.019 1.00 96.88 92 ASN A CA 1
ATOM 700 C C . ASN A 1 92 ? 0.275 3.971 10.213 1.00 96.88 92 ASN A C 1
ATOM 702 O O . ASN A 1 92 ? 0.256 4.964 9.485 1.00 96.88 92 ASN A O 1
ATOM 706 N N . ARG A 1 93 ? -0.575 3.822 11.219 1.00 95.06 93 ARG A N 1
ATOM 707 C CA . ARG A 1 93 ? -1.538 4.855 11.587 1.00 95.06 93 ARG A CA 1
ATOM 708 C C . ARG A 1 93 ? -0.805 6.138 11.997 1.00 95.06 93 ARG A C 1
ATOM 710 O O . ARG A 1 93 ? 0.198 6.080 12.701 1.00 95.06 93 ARG A O 1
ATOM 717 N N . ALA A 1 94 ? -1.301 7.298 11.563 1.00 91.00 94 ALA A N 1
ATOM 718 C CA . ALA A 1 94 ? -0.663 8.580 11.874 1.00 91.00 94 ALA A CA 1
ATOM 719 C C . ALA A 1 94 ? -0.917 9.072 13.316 1.00 91.00 94 ALA A C 1
ATOM 721 O O . ALA A 1 94 ? -0.226 9.976 13.776 1.00 91.00 94 ALA A O 1
ATOM 722 N N . GLY A 1 95 ? -1.902 8.505 14.020 1.00 84.31 95 GLY A N 1
ATOM 723 C CA . GLY A 1 95 ? -2.277 8.887 15.385 1.00 84.31 95 GLY A CA 1
ATOM 724 C C . GLY A 1 95 ? -2.501 7.694 16.314 1.00 84.31 95 GLY A C 1
ATOM 725 O O . GLY A 1 95 ? -2.323 6.540 15.926 1.00 84.31 95 GLY A O 1
ATOM 726 N N . GLU A 1 96 ? -2.925 7.986 17.542 1.00 81.31 96 GLU A N 1
ATOM 727 C CA . GLU A 1 96 ? -3.194 7.004 18.599 1.00 81.31 96 GLU A CA 1
ATOM 728 C C . GLU A 1 96 ? -4.694 6.678 18.706 1.00 81.31 96 GLU A C 1
ATOM 730 O O . GLU A 1 96 ? -5.554 7.477 18.330 1.00 81.31 96 GLU A O 1
ATOM 735 N N . GLY A 1 97 ? -5.035 5.495 19.222 1.00 84.44 97 GLY A N 1
ATOM 736 C CA . GLY A 1 97 ? -6.427 5.077 19.395 1.00 84.44 97 GLY A CA 1
ATOM 737 C C . GLY A 1 97 ? -6.624 3.560 19.452 1.00 84.44 97 GLY A C 1
ATOM 738 O O . GLY A 1 97 ? -5.662 2.799 19.356 1.00 84.44 97 GLY A O 1
ATOM 739 N N . PRO A 1 98 ? -7.880 3.094 19.574 1.00 87.19 98 PRO A N 1
ATOM 740 C CA . PRO A 1 98 ? -8.192 1.685 19.827 1.00 87.19 98 PRO A CA 1
ATOM 741 C C . PRO A 1 98 ? -8.081 0.779 18.590 1.00 87.19 98 PRO A C 1
ATOM 743 O O . PRO A 1 98 ? -8.161 -0.440 18.712 1.00 87.19 98 PRO A O 1
ATOM 746 N N . CYS A 1 99 ? -7.950 1.352 17.393 1.00 90.12 99 CYS A N 1
ATOM 747 C CA . CYS A 1 99 ? -7.771 0.578 16.163 1.00 90.12 99 CYS A CA 1
ATOM 748 C C . CYS A 1 99 ? -6.326 0.079 16.020 1.00 90.12 99 CYS A C 1
ATOM 750 O O . CYS A 1 99 ? -5.457 0.488 16.785 1.00 90.12 99 CYS A O 1
ATOM 752 N N . ALA A 1 100 ? -6.071 -0.787 15.039 1.00 93.19 100 ALA A N 1
ATOM 753 C CA . ALA A 1 100 ? -4.723 -1.268 14.747 1.00 93.19 100 ALA A CA 1
ATOM 754 C C . ALA A 1 100 ? -3.738 -0.124 14.427 1.00 93.19 100 ALA A C 1
ATOM 756 O O . ALA A 1 100 ? -4.159 0.986 14.089 1.00 93.19 100 ALA A O 1
ATOM 757 N N . ASP A 1 101 ? -2.442 -0.430 14.507 1.00 94.25 101 ASP A N 1
ATOM 758 C CA . ASP A 1 101 ? -1.349 0.532 14.336 1.00 94.25 101 ASP A CA 1
ATOM 759 C C . ASP A 1 101 ? -0.588 0.330 13.028 1.00 94.25 101 ASP A C 1
ATOM 761 O O . ASP A 1 101 ? -0.085 1.301 12.468 1.00 94.25 101 ASP A O 1
ATOM 765 N N . SER A 1 102 ? -0.520 -0.905 12.521 1.00 95.38 102 SER A N 1
ATOM 766 C CA . SER A 1 102 ? 0.115 -1.221 11.239 1.00 95.38 102 SER A CA 1
ATOM 767 C C . SER A 1 102 ? -0.780 -2.075 10.344 1.00 95.38 102 SER A C 1
ATOM 769 O O . SER A 1 102 ? -1.612 -2.857 10.812 1.00 95.38 102 SER A O 1
ATOM 771 N N . ILE A 1 103 ? -0.652 -1.869 9.037 1.00 95.69 103 ILE A N 1
ATOM 772 C CA . ILE A 1 103 ? -1.324 -2.636 7.992 1.00 95.69 103 ILE A CA 1
ATOM 773 C C . ILE A 1 103 ? -0.286 -3.077 6.969 1.00 95.69 103 ILE A C 1
ATOM 775 O O . ILE A 1 103 ? 0.613 -2.320 6.599 1.00 95.69 103 ILE A O 1
ATOM 779 N N . ILE A 1 104 ? -0.435 -4.312 6.504 1.00 96.44 104 ILE A N 1
ATOM 780 C CA . ILE A 1 104 ? 0.286 -4.839 5.352 1.00 96.44 104 ILE A CA 1
ATOM 781 C C . ILE A 1 104 ? -0.753 -5.253 4.322 1.00 96.44 104 ILE A C 1
ATOM 783 O O . ILE A 1 104 ? -1.634 -6.062 4.613 1.00 96.44 104 ILE A O 1
ATOM 787 N N . VAL A 1 105 ? -0.645 -4.700 3.122 1.00 96.56 105 VAL A N 1
ATOM 788 C CA . VAL A 1 105 ? -1.431 -5.072 1.950 1.00 96.56 105 VAL A CA 1
ATOM 789 C C . VAL A 1 105 ? -0.506 -5.812 1.000 1.00 96.56 105 VAL A C 1
ATOM 791 O O . VAL A 1 105 ? 0.541 -5.289 0.627 1.00 96.56 105 VAL A O 1
ATOM 794 N N . VAL A 1 106 ? -0.902 -7.013 0.594 1.00 96.94 106 VAL A N 1
ATOM 795 C CA . VAL A 1 106 ? -0.231 -7.778 -0.458 1.00 96.94 106 VAL A CA 1
ATOM 796 C C . VAL A 1 106 ? -1.205 -8.110 -1.577 1.00 96.94 106 VAL A C 1
ATOM 798 O O . VAL A 1 106 ? -2.404 -8.275 -1.325 1.00 96.94 106 VAL A O 1
ATOM 801 N N . GLY A 1 107 ? -0.718 -8.239 -2.804 1.00 96.19 107 GLY A N 1
ATOM 802 C CA . GLY A 1 107 ? -1.520 -8.741 -3.912 1.00 96.19 107 GLY A CA 1
ATOM 803 C C . GLY A 1 107 ? -0.706 -9.061 -5.149 1.00 96.19 107 GLY A C 1
ATOM 804 O O . GLY A 1 107 ? 0.399 -8.572 -5.307 1.00 96.19 107 GLY A O 1
ATOM 805 N N . GLU A 1 108 ? -1.290 -9.870 -6.017 1.00 97.12 108 GLU A N 1
ATOM 806 C CA . GLU A 1 108 ? -0.734 -10.255 -7.312 1.00 97.12 108 GLU A CA 1
ATOM 807 C C . GLU A 1 108 ? -1.487 -9.502 -8.410 1.00 97.12 108 GLU A C 1
ATOM 809 O O . GLU A 1 108 ? -2.714 -9.332 -8.334 1.00 97.12 108 GLU A O 1
ATOM 814 N N . PHE A 1 109 ? -0.762 -9.034 -9.422 1.00 96.12 109 PHE A N 1
ATOM 815 C CA . PHE A 1 109 ? -1.345 -8.334 -10.553 1.00 96.12 109 PHE A CA 1
ATOM 816 C C . PHE A 1 109 ? -2.305 -9.238 -11.337 1.00 96.12 109 PHE A C 1
ATOM 818 O O . PHE A 1 109 ? -1.981 -10.353 -11.742 1.00 96.12 109 PHE A O 1
ATOM 825 N N . VAL A 1 110 ? -3.496 -8.721 -11.627 1.00 94.69 110 VAL A N 1
ATOM 826 C CA . VAL A 1 110 ? -4.507 -9.372 -12.458 1.00 94.69 110 VAL A CA 1
ATOM 827 C C . VAL A 1 110 ? -4.992 -8.415 -13.539 1.00 94.69 110 VAL A C 1
ATOM 829 O O . VAL A 1 110 ? -5.175 -7.214 -13.327 1.00 94.69 110 VAL A O 1
ATOM 832 N N . ARG A 1 111 ? -5.216 -8.952 -14.741 1.00 88.00 111 ARG A N 1
ATOM 833 C CA . ARG A 1 111 ? -5.714 -8.155 -15.865 1.00 88.00 111 ARG A CA 1
ATOM 834 C C . ARG A 1 111 ? -7.238 -7.970 -15.794 1.00 88.00 111 ARG A C 1
ATOM 836 O O . ARG A 1 111 ? -7.934 -8.957 -15.555 1.00 88.00 111 ARG A O 1
ATOM 843 N N . PRO A 1 112 ? -7.757 -6.767 -16.113 1.00 83.56 112 PRO A N 1
ATOM 844 C CA . PRO A 1 112 ? -7.016 -5.543 -16.438 1.00 83.56 112 PRO A CA 1
ATOM 845 C C . PRO A 1 112 ? -6.648 -4.717 -15.188 1.00 83.56 112 PRO A C 1
ATOM 847 O O . PRO A 1 112 ? -7.522 -4.382 -14.399 1.00 83.56 112 PRO A O 1
ATOM 850 N N . GLY A 1 113 ? -5.372 -4.325 -15.065 1.00 85.88 113 GLY A N 1
ATOM 851 C CA . GLY A 1 113 ? -4.932 -3.196 -14.228 1.00 85.88 113 GLY A CA 1
ATOM 852 C C . GLY A 1 113 ? -5.313 -3.243 -12.744 1.00 85.88 113 GLY A C 1
ATOM 853 O O . GLY A 1 113 ? -5.641 -2.198 -12.182 1.00 85.88 113 GLY A O 1
ATOM 854 N N . ALA A 1 114 ? -5.308 -4.419 -12.120 1.00 94.38 114 ALA A N 1
ATOM 855 C CA . ALA A 1 114 ? -5.725 -4.589 -10.733 1.00 94.38 114 ALA A CA 1
ATOM 856 C C . ALA A 1 114 ? -4.753 -5.481 -9.959 1.00 94.38 114 ALA A C 1
ATOM 858 O O . ALA A 1 114 ? -3.965 -6.209 -10.552 1.00 94.38 114 ALA A O 1
ATOM 859 N N . TYR A 1 115 ? -4.862 -5.476 -8.635 1.00 97.06 115 TYR A N 1
ATOM 860 C CA . TYR A 1 115 ? -4.202 -6.437 -7.758 1.00 97.06 115 TYR A CA 1
ATOM 861 C C . TYR A 1 115 ? -5.245 -7.203 -6.974 1.00 97.06 115 TYR A C 1
ATOM 863 O O . TYR A 1 115 ? -6.132 -6.602 -6.372 1.00 97.06 115 TYR A O 1
ATOM 871 N N . ARG A 1 116 ? -5.126 -8.526 -6.929 1.00 96.31 116 ARG A N 1
ATOM 872 C CA . ARG A 1 116 ? -5.934 -9.362 -6.045 1.00 96.31 116 ARG A CA 1
ATOM 873 C C . ARG A 1 116 ? -5.045 -9.913 -4.949 1.00 96.31 116 ARG A C 1
ATOM 875 O O . ARG A 1 116 ? -3.994 -10.477 -5.223 1.00 96.31 116 ARG A O 1
ATOM 882 N N . GLY A 1 117 ? -5.484 -9.807 -3.704 1.00 95.44 117 GLY A N 1
ATOM 883 C CA . GLY A 1 117 ? -4.683 -10.325 -2.607 1.00 95.44 117 GLY A CA 1
ATOM 884 C C . GLY A 1 117 ? -5.360 -10.223 -1.266 1.00 95.44 117 GLY A C 1
ATOM 885 O O . GLY A 1 117 ? -6.577 -10.404 -1.158 1.00 95.44 117 GLY A O 1
ATOM 886 N N . THR A 1 118 ? -4.556 -9.967 -0.239 1.00 96.00 118 THR A N 1
ATOM 887 C CA . THR A 1 118 ? -5.033 -9.846 1.132 1.00 96.00 118 THR A CA 1
ATOM 888 C C . THR A 1 118 ? -4.381 -8.684 1.863 1.00 96.00 118 THR A C 1
ATOM 890 O O . THR A 1 118 ? -3.243 -8.336 1.569 1.00 96.00 118 THR A O 1
ATOM 893 N N . TYR A 1 119 ? -5.077 -8.107 2.835 1.00 95.38 119 TYR A N 1
ATOM 894 C CA . TYR A 1 119 ? -4.476 -7.192 3.798 1.00 95.38 119 TYR A CA 1
ATOM 895 C C . TYR A 1 119 ? -4.667 -7.705 5.222 1.00 95.38 119 TYR A C 1
ATOM 897 O O . TYR A 1 119 ? -5.628 -8.418 5.512 1.00 95.38 119 TYR A O 1
ATOM 905 N N . GLY A 1 120 ? -3.749 -7.353 6.111 1.00 94.69 120 GLY A N 1
ATOM 906 C CA . GLY A 1 120 ? -3.779 -7.732 7.520 1.00 94.69 120 GLY A CA 1
ATOM 907 C C . GLY A 1 120 ? -3.264 -6.606 8.405 1.00 94.69 120 GLY A C 1
ATOM 908 O O . GLY A 1 120 ? -2.529 -5.735 7.944 1.00 94.69 120 GLY A O 1
ATOM 909 N N . PHE A 1 121 ? -3.658 -6.629 9.675 1.00 94.44 121 PHE A N 1
ATOM 910 C CA . PHE A 1 121 ? -3.301 -5.614 10.663 1.00 94.44 121 PHE A CA 1
ATOM 911 C C . PHE A 1 121 ? -2.324 -6.165 11.697 1.00 94.44 121 PHE A C 1
ATOM 913 O O . PHE A 1 121 ? -2.432 -7.335 12.058 1.00 94.44 121 PHE A O 1
ATOM 920 N N . ASN A 1 122 ? -1.413 -5.334 12.209 1.00 91.50 122 ASN A N 1
ATOM 921 C CA . ASN A 1 122 ? -0.513 -5.654 13.325 1.00 91.50 122 ASN A CA 1
ATOM 922 C C . ASN A 1 122 ? 0.233 -7.000 13.168 1.00 91.50 122 ASN A C 1
ATOM 924 O O . ASN A 1 122 ? 0.433 -7.724 14.140 1.00 91.50 122 ASN A O 1
ATOM 928 N N . GLY A 1 123 ? 0.603 -7.370 11.936 1.00 80.88 123 GLY A N 1
ATOM 929 C CA . GLY A 1 123 ? 1.279 -8.641 11.641 1.00 80.88 123 GLY A CA 1
ATOM 930 C C . GLY A 1 123 ? 0.414 -9.903 11.804 1.00 80.88 123 GLY A C 1
ATOM 931 O O . GLY A 1 123 ? 0.956 -11.005 11.839 1.00 80.88 123 GLY A O 1
ATOM 932 N N . ALA A 1 124 ? -0.912 -9.770 11.920 1.00 79.62 124 ALA A N 1
ATOM 933 C CA . ALA A 1 124 ? -1.825 -10.894 12.110 1.00 79.62 124 ALA A CA 1
ATOM 934 C C . ALA A 1 124 ? -1.843 -11.870 10.917 1.00 79.62 124 ALA A C 1
ATOM 936 O O . ALA A 1 124 ? -1.748 -11.473 9.756 1.00 79.62 124 ALA A O 1
ATOM 937 N N . SER A 1 125 ? -2.055 -13.156 11.221 1.00 59.91 125 SER A N 1
ATOM 938 C CA . SER A 1 125 ? -2.171 -14.248 10.242 1.00 59.91 125 SER A CA 1
ATOM 939 C C . SER A 1 125 ? -3.535 -14.321 9.546 1.00 59.91 125 SER A C 1
ATOM 941 O O . SER A 1 125 ? -3.650 -14.925 8.480 1.00 59.91 125 SER A O 1
ATOM 943 N N . SER A 1 126 ? -4.579 -13.718 10.126 1.00 59.31 126 SER A N 1
ATOM 944 C CA . SER A 1 126 ? -5.890 -13.587 9.490 1.00 59.31 126 SER A CA 1
ATOM 945 C C . SER A 1 126 ? -5.883 -12.396 8.535 1.00 59.31 126 SER A C 1
ATOM 947 O O . SER A 1 126 ? -5.790 -11.249 8.979 1.00 59.31 126 SER A O 1
ATOM 949 N N . SER A 1 127 ? -5.999 -12.667 7.237 1.00 84.75 127 SER A N 1
ATOM 950 C CA . SER A 1 127 ? -5.923 -11.652 6.193 1.00 84.75 127 SER A CA 1
ATOM 951 C C . SER A 1 127 ? -7.248 -11.521 5.423 1.00 84.75 127 SER A C 1
ATOM 953 O O . SER A 1 127 ? -7.918 -12.497 5.081 1.00 84.75 127 SER A O 1
ATOM 955 N N . PHE A 1 128 ? -7.674 -10.282 5.192 1.00 93.19 128 PHE A N 1
ATOM 956 C CA . PHE A 1 128 ? -8.904 -9.934 4.488 1.00 93.19 128 PHE A CA 1
ATOM 957 C C . PHE A 1 128 ? -8.632 -9.883 2.992 1.00 93.19 128 PHE A C 1
ATOM 959 O O . PHE A 1 128 ? -7.745 -9.154 2.550 1.00 93.19 128 PHE A O 1
ATOM 966 N N . ARG A 1 129 ? -9.402 -10.627 2.194 1.00 95.69 129 ARG A N 1
ATOM 967 C CA . ARG A 1 129 ? -9.268 -10.593 0.730 1.00 95.69 129 ARG A CA 1
ATOM 968 C C . ARG A 1 129 ? -9.651 -9.225 0.180 1.00 95.69 129 ARG A C 1
ATOM 970 O O . ARG A 1 129 ? -10.608 -8.625 0.658 1.00 95.69 129 ARG A O 1
ATOM 977 N N . HIS A 1 130 ? -8.952 -8.762 -0.845 1.00 96.25 130 HIS A N 1
ATOM 978 C CA . HIS A 1 130 ? -9.261 -7.492 -1.494 1.00 96.25 130 HIS A CA 1
ATOM 979 C C . HIS A 1 130 ? -8.987 -7.524 -2.997 1.00 96.25 130 HIS A C 1
ATOM 981 O O . HIS A 1 130 ? -8.389 -8.466 -3.528 1.00 96.25 130 HIS A O 1
ATOM 987 N N . THR A 1 131 ? -9.468 -6.486 -3.671 1.00 97.12 131 THR A N 1
ATOM 988 C CA . THR A 1 131 ? -9.037 -6.084 -5.007 1.00 97.12 131 THR A CA 1
ATOM 989 C C . THR A 1 131 ? -8.629 -4.616 -4.965 1.00 97.12 131 THR A C 1
ATOM 991 O O . THR A 1 131 ? -9.440 -3.778 -4.578 1.00 97.12 131 THR A O 1
ATOM 994 N N . THR A 1 132 ? -7.406 -4.305 -5.379 1.00 97.19 132 THR A N 1
ATOM 995 C CA . THR A 1 132 ? -6.903 -2.935 -5.514 1.00 97.19 132 THR A CA 1
ATOM 996 C C . THR A 1 132 ? -6.894 -2.531 -6.980 1.00 97.19 132 THR A C 1
ATOM 998 O O . THR A 1 132 ? -6.432 -3.290 -7.828 1.00 97.19 132 THR A O 1
ATOM 1001 N N . LEU A 1 133 ? -7.392 -1.338 -7.283 1.00 95.81 133 LEU A N 1
ATOM 1002 C CA . LEU A 1 133 ? -7.509 -0.793 -8.633 1.00 95.81 133 LEU A CA 1
ATOM 1003 C C . LEU A 1 133 ? -6.704 0.498 -8.748 1.00 95.81 133 LEU A C 1
ATOM 1005 O O . LEU A 1 133 ? -6.695 1.299 -7.812 1.00 95.81 133 LEU A O 1
ATOM 1009 N N . TYR A 1 134 ? -6.076 0.726 -9.903 1.00 91.81 134 TYR A N 1
ATOM 1010 C CA . TYR A 1 134 ? -5.554 2.050 -10.235 1.00 91.81 134 TYR A CA 1
ATOM 1011 C C . TYR A 1 134 ? -6.690 3.031 -10.488 1.00 91.81 134 TYR A C 1
ATOM 1013 O O . TYR A 1 134 ? -7.665 2.717 -11.175 1.00 91.81 134 TYR A O 1
ATOM 1021 N N . ARG A 1 135 ? -6.523 4.246 -9.972 1.00 84.44 135 ARG A N 1
ATOM 1022 C CA . ARG A 1 135 ? -7.394 5.376 -10.257 1.00 84.44 135 ARG A CA 1
ATOM 1023 C C . ARG A 1 135 ? -6.646 6.337 -11.182 1.00 84.44 135 ARG A C 1
ATOM 1025 O O . ARG A 1 135 ? -5.591 6.848 -10.808 1.00 84.44 135 ARG A O 1
ATOM 1032 N N . GLY A 1 136 ? -7.171 6.491 -12.399 1.00 64.50 136 GLY A N 1
ATOM 1033 C CA . GLY A 1 136 ? -6.686 7.461 -13.388 1.00 64.50 136 GLY A CA 1
ATOM 1034 C C . GLY A 1 136 ? -7.023 8.901 -13.033 1.00 64.50 136 GLY A C 1
ATOM 1035 O O . GLY A 1 136 ? -7.858 9.115 -12.120 1.00 64.50 136 GLY A O 1
#
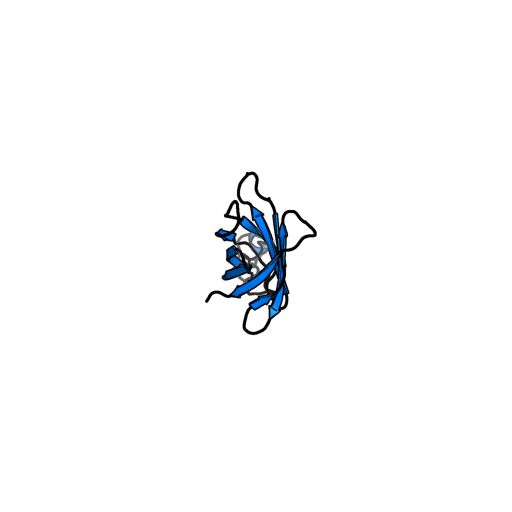
pLDDT: mean 86.58, std 14.47, range [39.16, 98.12]